Protein AF-A0A967I2B8-F1 (afdb_monomer)

Foldseek 3Di:
DVVVVVVVVVVVLVVQLVVVCVVCVNPDDSVVSSVVSCVVVVD

Sequence (43 aa):
QVEEYRAGKDKLLGFFVGQVMKQTQGKANPKIVNEILREKLKQ

Structure (mmCIF, N/CA/C/O backbone):
data_AF-A0A967I2B8-F1
#
_entry.id   AF-A0A967I2B8-F1
#
loop_
_atom_site.group_PDB
_atom_site.id
_atom_site.type_symbol
_atom_site.label_atom_id
_atom_site.label_alt_id
_atom_site.label_comp_id
_atom_site.label_asym_id
_atom_site.label_entity_id
_atom_site.label_seq_id
_atom_site.pdbx_PDB_ins_code
_atom_site.Cartn_x
_atom_site.Cartn_y
_atom_site.Cartn_z
_atom_site.occupancy
_atom_site.B_iso_or_equiv
_atom_site.auth_seq_id
_atom_site.auth_comp_id
_atom_site.auth_asym_id
_atom_site.auth_atom_id
_atom_site.pdbx_PDB_model_num
ATOM 1 N N . GLN A 1 1 ? 18.652 -0.764 -15.909 1.00 62.66 1 GLN A N 1
ATOM 2 C CA . GLN A 1 1 ? 17.389 -0.715 -16.683 1.00 62.66 1 GLN A CA 1
ATOM 3 C C . GLN A 1 1 ? 16.263 -1.604 -16.129 1.00 62.66 1 GLN A C 1
ATOM 5 O O . GLN A 1 1 ? 15.255 -1.039 -15.729 1.00 62.66 1 GLN A O 1
ATOM 10 N N . VAL A 1 2 ? 16.363 -2.943 -16.035 1.00 66.75 2 VAL A N 1
ATOM 11 C CA . VAL A 1 2 ? 15.253 -3.768 -15.472 1.00 66.75 2 VAL A CA 1
ATOM 12 C C . VAL A 1 2 ? 15.067 -3.570 -13.959 1.00 66.75 2 VAL A C 1
ATOM 14 O O . VAL A 1 2 ? 13.936 -3.502 -13.478 1.00 66.75 2 VAL A O 1
ATOM 17 N N . GLU A 1 3 ? 16.161 -3.438 -13.207 1.00 67.94 3 GLU A N 1
ATOM 18 C CA . GLU A 1 3 ? 16.100 -3.230 -11.754 1.00 67.94 3 GLU A CA 1
ATOM 19 C C . GLU A 1 3 ? 15.541 -1.860 -11.367 1.00 67.94 3 GLU A C 1
ATOM 21 O O . GLU A 1 3 ? 14.711 -1.776 -10.473 1.00 67.94 3 GLU A O 1
ATOM 26 N N . GLU A 1 4 ? 15.898 -0.797 -12.090 1.00 67.94 4 GLU A N 1
ATOM 27 C CA . GLU A 1 4 ? 15.356 0.551 -11.862 1.00 67.94 4 GLU A CA 1
ATOM 28 C C . GLU A 1 4 ? 13.849 0.618 -12.126 1.00 67.94 4 GLU A C 1
ATOM 30 O O . GLU A 1 4 ? 13.114 1.271 -11.386 1.00 67.94 4 GLU A O 1
ATOM 35 N N . TYR A 1 5 ? 13.366 -0.100 -13.143 1.00 61.75 5 TYR A N 1
ATOM 36 C CA . TYR A 1 5 ? 11.937 -0.200 -13.429 1.00 61.75 5 TYR A CA 1
ATOM 37 C C . TYR A 1 5 ? 11.179 -0.924 -12.307 1.00 61.75 5 TYR A C 1
ATOM 39 O O . TYR A 1 5 ? 10.096 -0.494 -11.906 1.00 61.75 5 TYR A O 1
ATOM 47 N N . ARG A 1 6 ? 11.758 -1.997 -11.752 1.00 68.06 6 ARG A N 1
ATOM 48 C CA . ARG A 1 6 ? 11.194 -2.701 -10.587 1.00 68.06 6 ARG A CA 1
ATOM 49 C C . ARG A 1 6 ? 11.248 -1.836 -9.323 1.00 68.06 6 ARG A C 1
ATOM 51 O O . ARG A 1 6 ? 10.237 -1.715 -8.640 1.00 68.06 6 ARG A O 1
ATOM 58 N N . ALA A 1 7 ? 12.362 -1.148 -9.084 1.00 72.06 7 ALA A N 1
ATOM 59 C CA . ALA A 1 7 ? 12.532 -0.236 -7.955 1.00 72.06 7 ALA A CA 1
ATOM 60 C C . ALA A 1 7 ? 11.540 0.940 -8.001 1.00 72.06 7 ALA A C 1
ATOM 62 O O . ALA A 1 7 ? 10.969 1.318 -6.977 1.00 72.06 7 ALA A O 1
ATOM 63 N N . GLY A 1 8 ? 11.276 1.491 -9.190 1.00 78.50 8 GLY A N 1
ATOM 64 C CA . GLY A 1 8 ? 10.260 2.527 -9.387 1.00 78.50 8 GLY A CA 1
ATOM 65 C C . GLY A 1 8 ? 8.848 2.039 -9.050 1.00 78.50 8 GLY A C 1
ATOM 66 O O . GLY A 1 8 ? 8.090 2.751 -8.386 1.00 78.50 8 GLY A O 1
ATOM 67 N N . LYS A 1 9 ? 8.515 0.800 -9.438 1.00 78.44 9 LYS A N 1
ATOM 68 C CA . LYS A 1 9 ? 7.232 0.164 -9.099 1.00 78.44 9 LYS A CA 1
ATOM 69 C C . LYS A 1 9 ? 7.071 -0.067 -7.601 1.00 78.44 9 LYS A C 1
ATOM 71 O O . LYS A 1 9 ? 6.023 0.268 -7.053 1.00 78.44 9 LYS A O 1
ATOM 76 N N . ASP A 1 10 ? 8.098 -0.580 -6.930 1.00 81.69 10 ASP A N 1
ATOM 77 C CA . ASP A 1 10 ? 8.041 -0.828 -5.486 1.00 81.69 10 ASP A CA 1
ATOM 78 C C . ASP A 1 10 ? 7.935 0.479 -4.681 1.00 81.69 10 ASP A C 1
ATOM 80 O O . ASP A 1 10 ? 7.190 0.553 -3.700 1.00 81.69 10 ASP A O 1
ATOM 84 N N . LYS A 1 11 ? 8.594 1.553 -5.136 1.00 85.88 11 LYS A N 1
ATOM 85 C CA . LYS A 1 11 ? 8.482 2.885 -4.521 1.00 85.88 11 LYS A CA 1
ATOM 86 C C . LYS A 1 11 ? 7.066 3.462 -4.632 1.00 85.88 11 LYS A 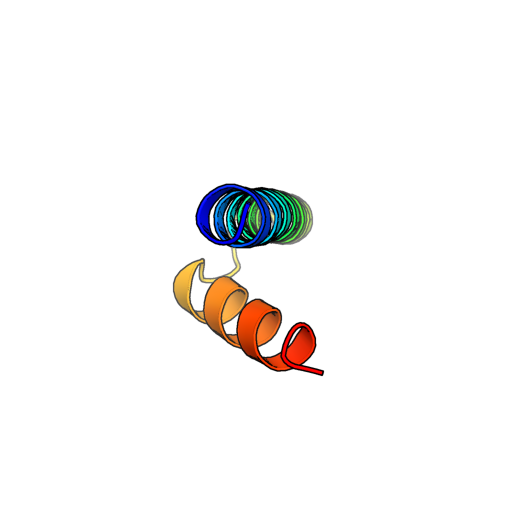C 1
ATOM 88 O O . LYS A 1 11 ? 6.544 4.001 -3.656 1.00 85.88 11 LYS A O 1
ATOM 93 N N . LEU A 1 12 ? 6.433 3.324 -5.798 1.00 87.12 12 LEU A N 1
ATOM 94 C CA . LEU A 1 12 ? 5.033 3.715 -6.014 1.00 87.12 12 LEU A CA 1
ATOM 95 C C . LEU A 1 12 ? 4.079 2.912 -5.127 1.00 87.12 12 LEU A C 1
ATOM 97 O O . LEU A 1 12 ? 3.161 3.475 -4.533 1.00 87.12 12 LEU A O 1
ATOM 101 N N . LEU A 1 13 ? 4.332 1.613 -4.976 1.00 88.62 13 LEU A N 1
ATOM 102 C CA . LEU A 1 13 ? 3.543 0.748 -4.107 1.00 88.62 13 LEU A CA 1
ATOM 103 C C . LEU A 1 13 ? 3.581 1.229 -2.648 1.00 88.62 13 LEU A C 1
ATOM 105 O O . LEU A 1 13 ? 2.536 1.384 -2.017 1.00 88.62 13 LEU A O 1
ATOM 109 N N . GLY A 1 14 ? 4.777 1.533 -2.133 1.00 89.12 14 GLY A N 1
ATOM 110 C CA . GLY A 1 14 ? 4.959 2.074 -0.784 1.00 89.12 14 GLY A CA 1
ATOM 111 C C . GLY A 1 14 ? 4.251 3.417 -0.574 1.00 89.12 14 GLY A C 1
ATOM 112 O O . GLY A 1 14 ? 3.661 3.646 0.483 1.00 89.12 14 GLY A O 1
ATOM 113 N N . PHE A 1 15 ? 4.232 4.279 -1.597 1.00 91.88 15 PHE A N 1
ATOM 114 C CA 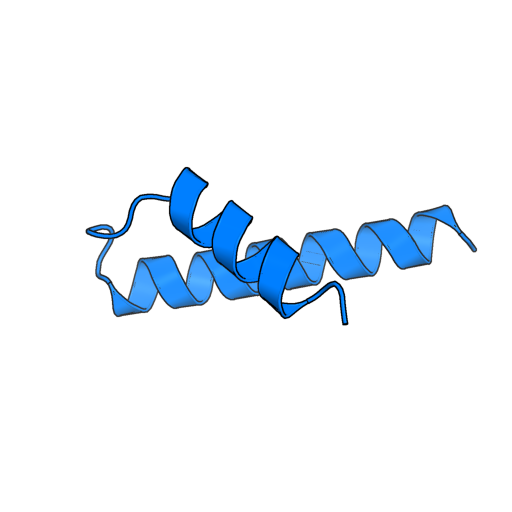. PHE A 1 15 ? 3.477 5.534 -1.569 1.00 91.88 15 PHE A CA 1
ATOM 115 C C . PHE A 1 15 ? 1.967 5.295 -1.408 1.00 91.88 15 PHE A C 1
ATOM 117 O O . PHE A 1 15 ? 1.343 5.902 -0.533 1.00 91.88 15 PHE A O 1
ATOM 124 N N . PHE A 1 16 ? 1.382 4.381 -2.189 1.00 91.25 16 PHE A N 1
ATOM 125 C CA . PHE A 1 16 ? -0.048 4.070 -2.096 1.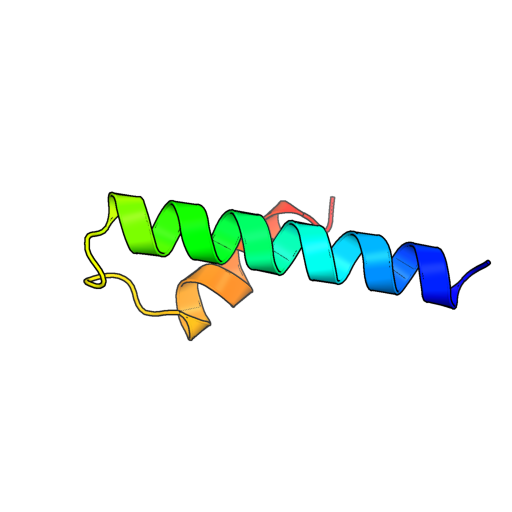00 91.25 16 PHE A CA 1
ATOM 126 C C . PHE A 1 16 ? -0.423 3.409 -0.770 1.00 91.25 16 PHE A C 1
ATOM 128 O O . PHE A 1 16 ? -1.434 3.782 -0.176 1.00 91.25 16 PHE A O 1
ATOM 135 N N . VAL A 1 17 ? 0.412 2.499 -0.256 1.00 91.56 17 VAL A N 1
ATOM 136 C CA . VAL A 1 17 ? 0.223 1.924 1.086 1.00 91.56 17 VAL A CA 1
ATOM 137 C C . VAL A 1 17 ? 0.174 3.042 2.130 1.00 91.56 17 VAL A C 1
ATOM 139 O O . VAL A 1 17 ? -0.754 3.082 2.935 1.00 91.56 17 VAL A O 1
ATOM 142 N N . GLY A 1 18 ? 1.105 4.000 2.082 1.00 92.88 18 GLY A N 1
ATOM 143 C CA . GLY A 1 18 ? 1.116 5.149 2.992 1.00 92.88 18 GLY A CA 1
ATOM 144 C C . GLY A 1 18 ? -0.153 6.007 2.910 1.00 92.88 18 GLY A C 1
ATOM 145 O O . GLY A 1 18 ? -0.705 6.388 3.943 1.00 92.88 18 GLY A O 1
ATOM 146 N N . GLN A 1 19 ? -0.660 6.267 1.700 1.00 94.44 19 GLN A N 1
ATOM 147 C CA . GLN A 1 19 ? -1.918 7.002 1.506 1.00 94.44 19 GLN A CA 1
ATOM 148 C C . GLN A 1 19 ? -3.119 6.256 2.101 1.00 94.44 19 GLN A C 1
ATOM 150 O O . GLN A 1 19 ? -3.915 6.860 2.821 1.00 94.44 19 GLN A O 1
ATOM 155 N N . VAL A 1 20 ? -3.225 4.945 1.870 1.00 93.75 20 VAL A N 1
ATOM 156 C CA . VAL A 1 20 ? -4.316 4.118 2.411 1.00 93.75 20 VAL A CA 1
ATOM 157 C C . VAL A 1 20 ? -4.243 4.049 3.936 1.00 93.75 20 VAL A C 1
ATOM 159 O O . VAL A 1 20 ? -5.252 4.235 4.617 1.00 93.75 20 VAL A O 1
ATOM 162 N N . MET A 1 21 ? -3.050 3.852 4.497 1.00 94.25 21 MET A N 1
ATOM 163 C CA . MET A 1 21 ? -2.844 3.845 5.948 1.00 94.25 21 MET A CA 1
ATOM 164 C C . MET A 1 21 ? -3.215 5.192 6.581 1.00 94.25 21 MET A C 1
ATOM 166 O O . MET A 1 21 ? -3.831 5.220 7.646 1.00 94.25 21 MET A O 1
ATOM 170 N N . LYS A 1 22 ? -2.913 6.310 5.906 1.00 95.50 22 LYS A N 1
ATOM 171 C CA . LYS A 1 22 ? -3.299 7.655 6.354 1.00 95.50 22 LYS A CA 1
ATOM 172 C C . LYS A 1 22 ? -4.816 7.859 6.325 1.00 95.50 22 LYS A C 1
ATOM 174 O O . LYS A 1 22 ? -5.377 8.316 7.316 1.00 95.50 22 LYS A O 1
ATOM 179 N N . GLN A 1 23 ? -5.482 7.506 5.224 1.00 95.00 23 GLN A N 1
ATOM 180 C CA . GLN A 1 23 ? -6.940 7.645 5.082 1.00 95.00 23 GLN A CA 1
ATOM 181 C C . GLN A 1 23 ? -7.708 6.766 6.070 1.00 95.00 23 GLN A C 1
ATOM 183 O O . GLN A 1 23 ? -8.726 7.175 6.617 1.00 95.00 23 GLN A O 1
ATOM 188 N N . THR A 1 24 ? -7.192 5.569 6.337 1.00 94.25 24 THR A N 1
ATOM 189 C CA . THR A 1 24 ? -7.794 4.620 7.282 1.00 94.25 24 THR A CA 1
ATOM 190 C C . THR A 1 24 ? -7.382 4.887 8.730 1.00 94.25 24 THR A C 1
ATOM 192 O O . THR A 1 24 ? -7.819 4.166 9.623 1.00 94.25 24 THR A O 1
ATOM 195 N N . GLN A 1 25 ? -6.556 5.911 8.983 1.00 93.81 25 GLN A N 1
ATOM 196 C CA . GLN A 1 25 ? -6.022 6.256 10.305 1.00 93.81 25 GLN A CA 1
ATOM 197 C C . GLN A 1 25 ? -5.350 5.064 11.007 1.00 93.81 25 GLN A C 1
ATOM 199 O O . GLN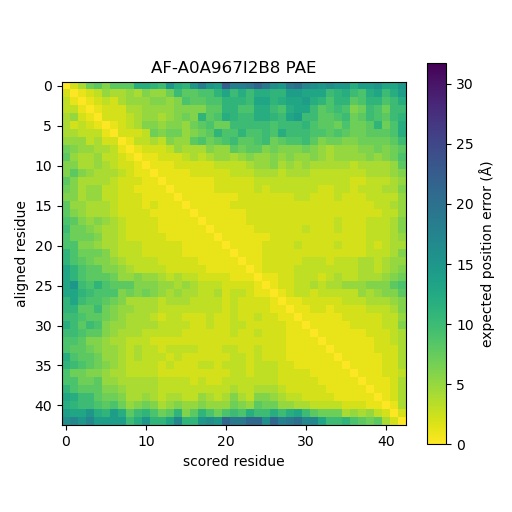 A 1 25 ? -5.518 4.856 12.206 1.00 93.81 25 GLN A O 1
ATOM 204 N N . GLY A 1 26 ? -4.636 4.234 10.246 1.00 91.25 26 GLY A N 1
ATOM 205 C CA . GLY A 1 26 ? -3.969 3.038 10.764 1.00 91.25 26 GLY A CA 1
ATOM 206 C C . GLY A 1 26 ? -4.894 1.860 11.089 1.00 91.25 26 GLY A C 1
ATOM 207 O O . GLY A 1 26 ? -4.415 0.852 11.595 1.00 91.25 26 GLY A O 1
ATOM 208 N N . LYS A 1 27 ? -6.198 1.950 10.790 1.00 93.19 27 LYS A N 1
ATOM 209 C CA . LYS A 1 27 ? -7.158 0.855 11.022 1.00 93.19 27 LYS A CA 1
ATOM 210 C C . LYS A 1 27 ? -7.035 -0.272 9.996 1.00 93.19 27 LYS A C 1
ATOM 212 O O . LYS A 1 27 ? -7.445 -1.395 10.277 1.00 93.19 27 LYS A O 1
ATOM 217 N N . ALA A 1 28 ? -6.513 0.012 8.802 1.00 92.31 28 ALA A N 1
ATOM 218 C CA . ALA A 1 28 ? -6.302 -1.012 7.786 1.00 92.31 28 ALA A CA 1
ATOM 219 C C . ALA A 1 28 ? -5.058 -1.855 8.082 1.00 92.31 28 ALA A C 1
ATOM 221 O O . ALA A 1 28 ? -4.049 -1.363 8.581 1.00 92.31 28 ALA A O 1
ATOM 222 N N . ASN A 1 29 ? -5.116 -3.138 7.725 1.00 92.81 29 ASN A N 1
ATOM 223 C CA . ASN A 1 29 ? -3.971 -4.027 7.850 1.00 92.81 29 ASN A CA 1
ATOM 224 C C . ASN A 1 29 ? -2.993 -3.790 6.681 1.00 92.81 29 ASN A C 1
ATOM 226 O O . ASN A 1 29 ? -3.371 -4.018 5.528 1.00 92.81 29 ASN A O 1
ATOM 230 N N . PRO A 1 30 ? -1.731 -3.405 6.941 1.00 89.12 30 PRO A N 1
ATOM 231 C CA . PRO A 1 30 ? -0.765 -3.100 5.889 1.00 89.12 30 PRO A CA 1
ATOM 232 C C . PRO A 1 30 ? -0.455 -4.294 4.975 1.00 89.12 30 PRO A C 1
ATOM 234 O O . PRO A 1 30 ? -0.138 -4.082 3.806 1.00 89.12 30 PRO A O 1
ATOM 237 N N . LYS A 1 31 ? -0.580 -5.543 5.457 1.00 90.88 31 LYS A N 1
ATOM 238 C CA . LYS A 1 31 ? -0.407 -6.744 4.618 1.00 90.88 31 LYS A CA 1
ATOM 239 C C . LYS A 1 31 ? -1.515 -6.848 3.571 1.00 90.88 31 LYS A C 1
ATOM 241 O O . LYS A 1 31 ? -1.220 -6.954 2.387 1.00 90.88 31 LYS A O 1
ATOM 246 N N . ILE A 1 32 ? -2.765 -6.709 4.010 1.00 92.50 32 ILE A N 1
ATOM 247 C CA . ILE A 1 32 ? -3.950 -6.780 3.144 1.00 92.50 32 ILE A CA 1
ATOM 248 C C . ILE A 1 32 ? -3.937 -5.632 2.127 1.00 92.50 32 ILE A C 1
ATOM 250 O O . ILE A 1 32 ? -4.183 -5.836 0.944 1.00 92.50 32 ILE A O 1
ATOM 254 N N . VAL A 1 33 ? -3.591 -4.417 2.563 1.00 92.06 33 VAL A N 1
ATOM 255 C CA . VAL A 1 33 ? -3.471 -3.252 1.669 1.00 92.06 33 VAL A CA 1
ATOM 256 C C . VAL A 1 33 ? -2.419 -3.491 0.583 1.00 92.06 33 VAL A C 1
ATOM 258 O O . VAL A 1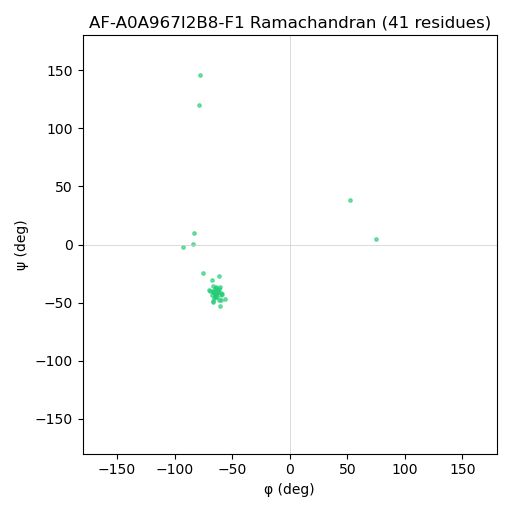 33 ? -2.658 -3.18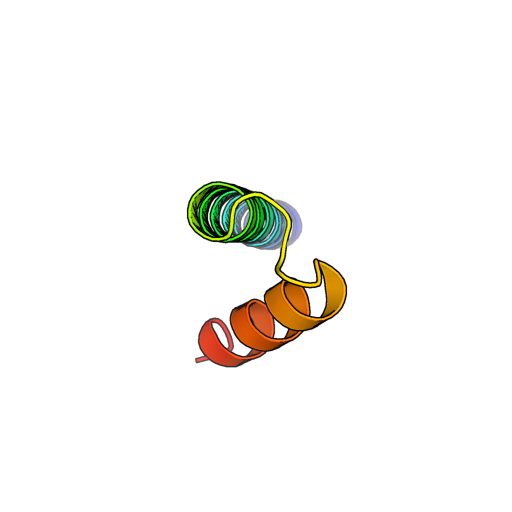4 -0.583 1.00 92.06 33 VAL A O 1
ATOM 261 N N . ASN A 1 34 ? -1.267 -4.059 0.946 1.00 90.12 34 ASN A N 1
ATOM 262 C CA . ASN A 1 34 ? -0.194 -4.379 0.007 1.00 90.12 34 ASN A CA 1
ATOM 263 C C . ASN A 1 34 ? -0.626 -5.455 -1.009 1.00 90.12 34 ASN A C 1
ATOM 265 O O . ASN A 1 34 ? -0.373 -5.295 -2.201 1.00 90.12 34 ASN A O 1
ATOM 269 N N . GLU A 1 35 ? -1.326 -6.504 -0.568 1.00 91.69 35 GLU A N 1
ATOM 270 C CA . GLU A 1 35 ? -1.885 -7.542 -1.449 1.00 91.69 35 GLU A CA 1
ATOM 271 C C . GLU A 1 35 ? -2.880 -6.957 -2.459 1.00 91.69 35 GLU A C 1
ATOM 273 O O . GLU A 1 35 ? -2.668 -7.086 -3.665 1.00 91.69 35 GLU A O 1
ATOM 278 N N . ILE A 1 36 ? -3.883 -6.207 -1.990 1.00 91.25 36 ILE A N 1
ATOM 279 C CA . ILE A 1 36 ? -4.901 -5.577 -2.849 1.00 91.25 36 ILE A CA 1
ATOM 280 C C . ILE A 1 36 ? -4.258 -4.625 -3.866 1.00 91.25 36 ILE A C 1
ATOM 282 O O . ILE A 1 36 ? -4.647 -4.594 -5.035 1.00 91.25 36 ILE A O 1
ATOM 286 N N . LEU A 1 37 ? -3.272 -3.826 -3.444 1.00 89.12 37 LEU A N 1
ATOM 287 C CA . LEU A 1 37 ? -2.568 -2.909 -4.342 1.00 89.12 37 LEU A CA 1
ATOM 288 C C . LEU A 1 37 ? -1.750 -3.663 -5.394 1.00 89.12 37 LEU A C 1
ATOM 290 O O . LEU A 1 37 ? -1.766 -3.272 -6.559 1.00 89.12 37 LEU A O 1
ATOM 294 N N . ARG A 1 38 ? -1.068 -4.754 -5.021 1.00 87.19 38 ARG A N 1
ATOM 295 C CA . ARG A 1 38 ? -0.329 -5.598 -5.976 1.00 87.19 38 ARG A CA 1
ATOM 296 C C . ARG A 1 38 ? -1.251 -6.274 -6.979 1.00 87.19 38 ARG A C 1
ATOM 298 O O . ARG A 1 38 ? -0.873 -6.374 -8.141 1.00 87.19 38 ARG A O 1
ATOM 305 N N . GLU A 1 39 ? -2.428 -6.721 -6.554 1.00 89.25 39 GLU A N 1
ATOM 306 C CA . GLU A 1 39 ? -3.437 -7.290 -7.451 1.00 89.25 39 GLU A CA 1
ATOM 307 C C . GLU A 1 39 ? -3.985 -6.241 -8.420 1.00 89.25 39 GLU A C 1
ATOM 309 O O . GLU A 1 39 ? -4.026 -6.477 -9.625 1.00 89.25 39 GLU A O 1
ATOM 314 N N . LYS A 1 40 ? -4.332 -5.047 -7.924 1.00 84.19 40 LYS A N 1
ATOM 315 C CA . LYS A 1 40 ? -4.858 -3.954 -8.759 1.00 84.19 40 LYS A CA 1
ATOM 316 C C . LYS A 1 40 ? -3.833 -3.376 -9.739 1.00 84.19 40 LYS A C 1
ATOM 318 O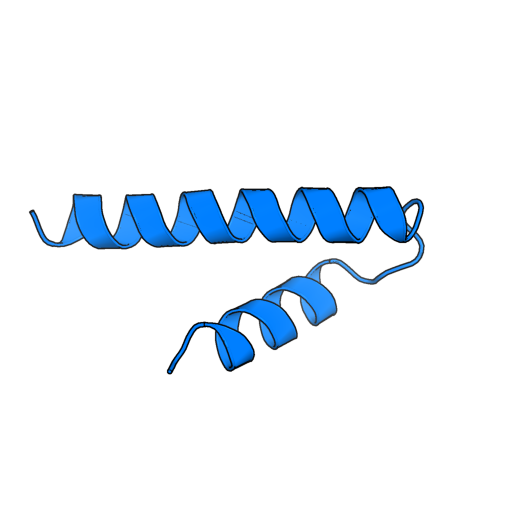 O . LYS A 1 40 ? -4.225 -2.907 -10.800 1.00 84.19 40 LYS A O 1
ATOM 323 N N . LEU A 1 41 ? -2.546 -3.392 -9.392 1.00 78.38 41 LEU A N 1
ATOM 324 C CA . L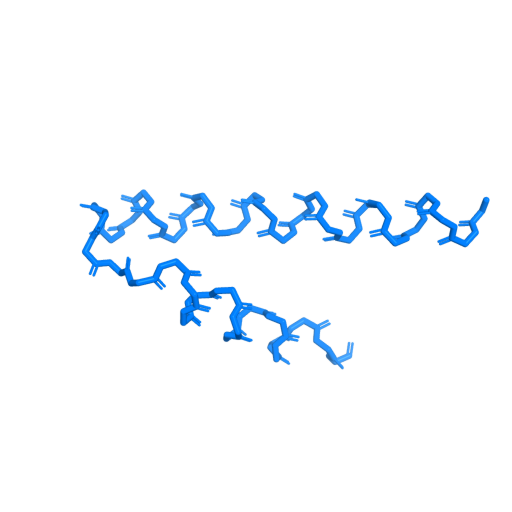EU A 1 41 ? -1.453 -2.854 -10.217 1.00 78.38 41 LEU A CA 1
ATOM 325 C C . LEU A 1 41 ? -0.796 -3.899 -11.136 1.00 78.38 41 LEU A C 1
ATOM 327 O O . LEU A 1 41 ? 0.120 -3.555 -11.880 1.00 78.38 41 LEU A O 1
ATOM 331 N N . LYS A 1 42 ? -1.226 -5.167 -11.080 1.00 72.12 42 LYS A N 1
ATOM 332 C CA . LYS A 1 42 ? -0.767 -6.252 -11.966 1.00 72.12 42 LYS A CA 1
ATOM 333 C C . LYS A 1 42 ? -1.493 -6.302 -13.324 1.00 72.12 42 LYS A C 1
ATOM 335 O O . LYS A 1 42 ? -1.310 -7.285 -14.037 1.00 72.12 42 LYS A O 1
ATOM 340 N N . GLN A 1 43 ? -2.294 -5.288 -13.666 1.00 52.22 43 GLN A N 1
ATOM 341 C CA . GLN A 1 43 ? -2.858 -5.139 -15.014 1.00 52.22 43 GLN A CA 1
ATOM 342 C C . GLN A 1 43 ? -1.801 -4.725 -16.037 1.00 52.22 43 GLN A C 1
ATOM 344 O O . GLN A 1 43 ? -0.916 -3.910 -15.684 1.00 52.22 43 GLN A O 1
#

Mean predicted aligned error: 4.63 Å

pLDDT: mean 84.76, std 10.96, range [52.22, 95.5]

Radius of gyration: 11.34 Å; Cα contacts (8 Å, |Δi|>4): 15; chains: 1; bounding box: 25×15×28 Å

Secondary structure (DSSP, 8-state):
-HHHHHHHHHHHHHHHHHHHHHHTTT-S-HHHHHHHHHHHT--

Solvent-accessible surface area (backbone atoms only — not comparable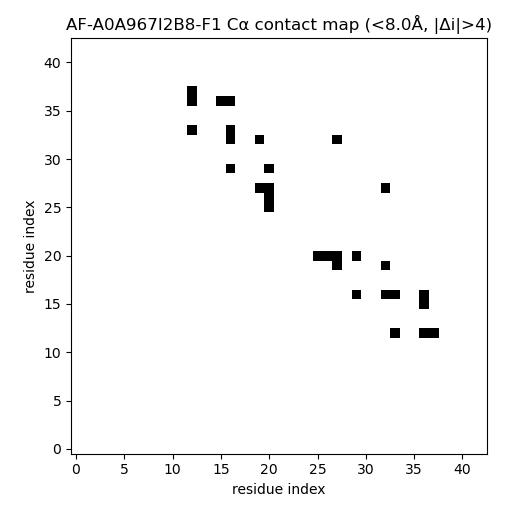 to full-atom values): 2549 Å² total; per-residue (Å²): 110,73,63,58,56,51,52,53,51,54,53,53,50,54,52,52,45,52,52,52,34,58,77,47,70,62,71,57,57,68,66,60,51,48,52,54,50,52,62,70,65,68,114